Protein AF-A0A085FM93-F1 (afdb_monomer)

Radius of gyration: 12.63 Å; Cα contacts (8 Å, |Δi|>4): 101; chains: 1; bounding box: 30×26×33 Å

Sequence (88 aa):
MKTILNQSAIAAHQAILDQPQDGQRYSLYPVHELEFWQRLFAFAKNPATAQQVLDEIGEIENEPCIENDRVFRNVQQARKMAKLALLN

Nearest PDB structures (foldseek):
  3cwg-assembly2_B  TM=5.570E-01  e=2.126E+00  unclassified
  3cwg-assembly1_A  TM=5.569E-01  e=2.513E+00  unclassified
  2q98-assembly1_A  TM=2.728E-01  e=8.096E+00  Homo sapiens

Structure (mmCIF, N/CA/C/O backbone):
data_AF-A0A085FM93-F1
#
_entry.id   AF-A0A085FM93-F1
#
loop_
_atom_site.group_PDB
_atom_site.id
_atom_site.type_symbol
_atom_site.label_atom_id
_atom_site.label_alt_id
_atom_site.label_comp_id
_atom_site.label_asym_id
_atom_site.label_entity_id
_atom_site.label_seq_id
_atom_site.pdbx_PDB_ins_code
_atom_site.Cartn_x
_atom_site.Cartn_y
_atom_site.Cartn_z
_atom_site.occupancy
_atom_site.B_iso_or_equiv
_atom_site.auth_seq_id
_atom_site.auth_comp_id
_atom_site.auth_asym_id
_atom_site.auth_atom_id
_atom_site.pdbx_PDB_model_num
ATOM 1 N N . MET A 1 1 ? 15.032 5.284 10.413 1.00 48.66 1 MET A N 1
ATOM 2 C CA . MET A 1 1 ? 13.753 4.564 10.622 1.00 48.66 1 MET A CA 1
ATOM 3 C C . MET A 1 1 ? 13.557 3.594 9.465 1.00 48.66 1 MET A C 1
ATOM 5 O O . MET A 1 1 ? 13.850 3.981 8.345 1.00 48.66 1 MET A O 1
ATOM 9 N N . LYS A 1 2 ? 13.147 2.341 9.709 1.00 59.03 2 LYS A N 1
ATOM 10 C CA . LYS A 1 2 ? 12.856 1.368 8.638 1.00 59.03 2 LYS A CA 1
ATOM 11 C C . LYS A 1 2 ? 11.370 1.473 8.260 1.00 59.03 2 LYS A C 1
ATOM 13 O O . LYS A 1 2 ? 10.538 1.087 9.076 1.00 59.03 2 LYS A O 1
ATOM 18 N N . THR A 1 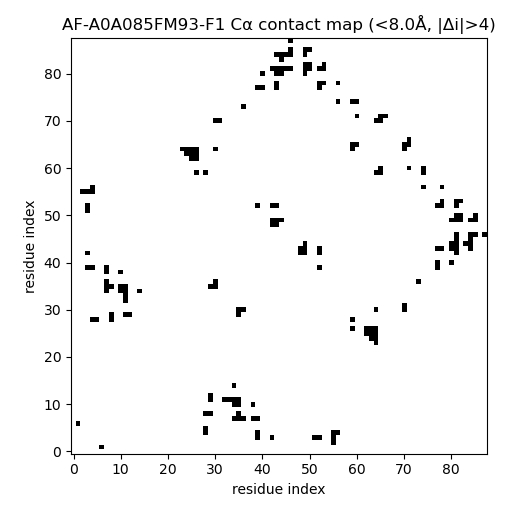3 ? 11.071 1.996 7.071 1.00 83.94 3 THR A N 1
ATOM 19 C CA . THR A 1 3 ? 9.710 2.131 6.506 1.00 83.94 3 THR A CA 1
ATOM 20 C C . THR A 1 3 ? 9.067 0.762 6.242 1.00 83.94 3 THR A C 1
ATOM 22 O O . THR A 1 3 ? 9.775 -0.251 6.161 1.00 83.94 3 THR A O 1
ATOM 25 N N . ILE A 1 4 ? 7.739 0.699 6.124 1.00 81.50 4 ILE A N 1
ATOM 26 C CA . ILE A 1 4 ? 7.011 -0.542 5.803 1.00 81.50 4 ILE A CA 1
ATOM 27 C C . ILE A 1 4 ? 7.342 -1.007 4.382 1.00 81.50 4 ILE A C 1
ATOM 29 O O . ILE A 1 4 ? 7.498 -2.213 4.148 1.00 81.50 4 ILE A O 1
ATOM 33 N N . LEU A 1 5 ? 7.524 -0.069 3.451 1.00 78.69 5 LEU A N 1
ATOM 34 C CA . LEU A 1 5 ? 7.960 -0.384 2.092 1.00 78.69 5 LEU A CA 1
ATOM 35 C C . LEU A 1 5 ? 9.348 -1.041 2.073 1.00 78.69 5 LEU A C 1
ATOM 37 O O . LEU A 1 5 ? 9.517 -2.085 1.444 1.00 78.69 5 LEU A O 1
ATOM 41 N N . ASN A 1 6 ? 10.303 -0.542 2.867 1.00 80.12 6 ASN A N 1
ATOM 42 C CA . ASN A 1 6 ? 11.625 -1.164 3.000 1.00 80.12 6 ASN A CA 1
ATOM 43 C C . ASN A 1 6 ? 11.558 -2.555 3.648 1.00 80.12 6 ASN A C 1
ATOM 45 O O . ASN A 1 6 ? 12.279 -3.463 3.244 1.00 80.12 6 ASN A O 1
ATOM 49 N N . GLN A 1 7 ? 10.687 -2.762 4.640 1.00 78.56 7 GLN A N 1
ATOM 50 C CA . GLN A 1 7 ? 10.503 -4.085 5.252 1.00 78.56 7 GLN A CA 1
ATOM 51 C C . GLN A 1 7 ? 9.874 -5.092 4.280 1.00 78.56 7 GLN A C 1
ATOM 53 O O . GLN A 1 7 ? 10.253 -6.264 4.274 1.00 78.56 7 GLN A O 1
ATOM 58 N N . SER A 1 8 ? 8.942 -4.634 3.446 1.00 76.62 8 SER A N 1
ATOM 59 C CA . SER A 1 8 ? 8.318 -5.449 2.400 1.00 76.62 8 SER A CA 1
ATOM 60 C C . S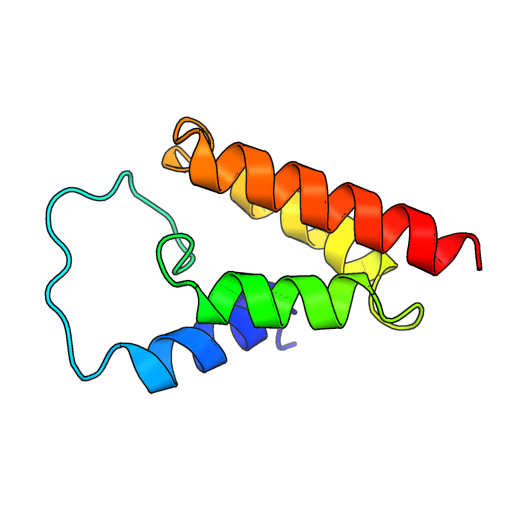ER A 1 8 ? 9.318 -5.768 1.288 1.00 76.62 8 SER A C 1
ATOM 62 O O . SER A 1 8 ? 9.379 -6.902 0.818 1.00 76.62 8 SER A O 1
ATOM 64 N N . ALA A 1 9 ? 10.171 -4.802 0.932 1.00 75.94 9 ALA A N 1
ATOM 65 C CA . ALA A 1 9 ? 11.248 -4.998 -0.026 1.00 75.94 9 ALA A CA 1
ATOM 66 C C . ALA A 1 9 ? 12.282 -6.022 0.462 1.00 75.94 9 ALA A C 1
ATOM 68 O O . ALA A 1 9 ? 12.670 -6.889 -0.313 1.00 75.94 9 ALA A O 1
ATOM 69 N N . ILE A 1 10 ? 12.673 -5.987 1.743 1.00 75.44 10 ILE A N 1
ATOM 70 C CA . ILE A 1 10 ? 13.582 -6.980 2.343 1.00 75.44 10 ILE A CA 1
ATOM 71 C C . ILE A 1 10 ? 12.990 -8.393 2.273 1.00 75.44 10 ILE A C 1
ATOM 73 O O . ILE A 1 10 ? 13.705 -9.328 1.924 1.00 75.44 10 ILE A O 1
ATOM 77 N N . ALA A 1 11 ? 11.697 -8.556 2.576 1.00 72.00 11 ALA A N 1
ATOM 78 C CA . ALA A 1 11 ? 11.029 -9.857 2.501 1.00 72.00 11 ALA A CA 1
ATOM 79 C C . ALA A 1 11 ? 11.032 -10.423 1.070 1.00 72.00 11 ALA A C 1
ATOM 81 O O . ALA A 1 11 ? 11.266 -11.612 0.883 1.00 72.00 11 ALA A O 1
ATOM 82 N N . ALA A 1 12 ? 10.840 -9.563 0.067 1.00 68.81 12 ALA A N 1
ATOM 83 C CA . ALA A 1 12 ? 10.948 -9.953 -1.333 1.00 68.81 12 ALA A CA 1
ATOM 84 C C . ALA A 1 12 ? 12.397 -10.257 -1.746 1.00 68.81 12 ALA A C 1
ATOM 86 O O . ALA A 1 12 ? 12.647 -11.272 -2.377 1.00 68.81 12 ALA A O 1
ATOM 87 N N . HIS A 1 13 ? 13.384 -9.455 -1.334 1.00 68.19 13 HIS A N 1
ATOM 88 C CA . HIS A 1 13 ? 14.794 -9.699 -1.674 1.00 68.19 13 HIS A CA 1
ATOM 89 C C . HIS A 1 13 ? 15.355 -10.983 -1.044 1.00 68.19 13 HIS A C 1
ATOM 91 O O . 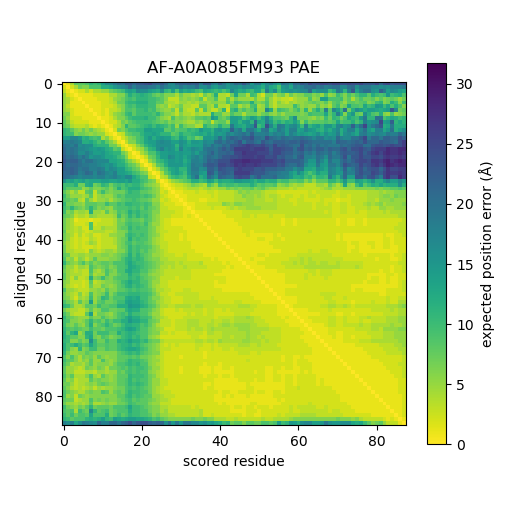HIS A 1 13 ? 16.253 -11.593 -1.614 1.00 68.19 13 HIS A O 1
ATOM 97 N N . GLN A 1 14 ? 14.809 -11.434 0.091 1.00 60.00 14 GLN A N 1
ATOM 98 C CA . GLN A 1 14 ? 15.105 -12.765 0.634 1.00 60.00 14 GLN A CA 1
ATOM 99 C C . GLN A 1 14 ? 14.594 -13.905 -0.267 1.00 60.00 14 GLN A C 1
ATOM 101 O O . GLN A 1 14 ? 15.135 -15.004 -0.187 1.00 60.00 14 GLN A O 1
ATOM 106 N N . ALA A 1 15 ? 13.605 -13.650 -1.129 1.00 54.12 15 ALA A N 1
ATOM 107 C CA . ALA A 1 15 ? 13.066 -14.605 -2.100 1.00 54.12 15 ALA A CA 1
ATOM 108 C C . ALA A 1 15 ? 13.697 -14.484 -3.509 1.00 54.12 15 ALA A C 1
ATOM 110 O O . ALA A 1 15 ? 13.749 -15.471 -4.233 1.00 54.12 15 ALA A O 1
ATOM 111 N N . ILE A 1 16 ? 14.222 -13.307 -3.889 1.00 52.25 16 ILE A N 1
ATOM 112 C CA . ILE A 1 16 ? 14.746 -12.994 -5.243 1.00 52.25 16 ILE A CA 1
ATOM 113 C C . ILE A 1 16 ? 16.125 -13.618 -5.560 1.00 52.25 16 ILE A C 1
ATOM 115 O O . ILE A 1 16 ? 16.588 -13.504 -6.691 1.00 52.25 16 ILE A O 1
ATOM 119 N N . LEU A 1 17 ? 16.790 -14.339 -4.645 1.00 49.00 17 LEU A N 1
ATOM 120 C CA . LEU A 1 17 ? 18.082 -14.985 -4.965 1.00 49.00 17 LEU A CA 1
ATOM 121 C C . LEU A 1 17 ? 18.030 -15.985 -6.152 1.00 49.00 17 LEU A C 1
ATOM 123 O O . LEU A 1 17 ? 19.093 -16.406 -6.599 1.00 49.00 17 LEU A O 1
ATOM 127 N N . ASP A 1 18 ? 16.850 -16.293 -6.711 1.00 42.81 18 ASP A N 1
ATOM 128 C CA . ASP A 1 18 ? 16.660 -17.34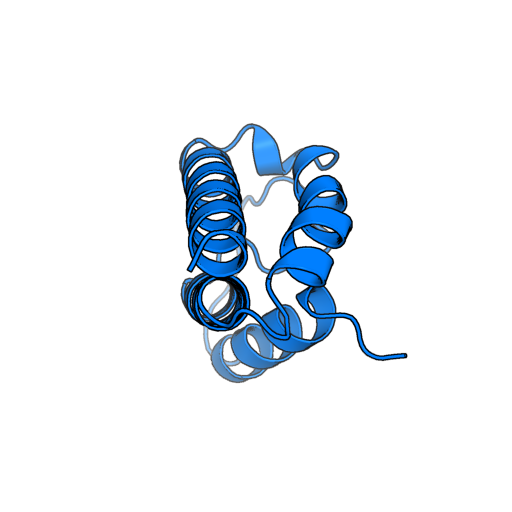2 -7.719 1.00 42.81 18 ASP A CA 1
ATOM 129 C C . ASP A 1 18 ? 16.131 -16.923 -9.119 1.00 42.81 18 ASP A C 1
ATOM 131 O O . ASP A 1 18 ? 15.985 -17.820 -9.952 1.00 42.81 18 ASP A O 1
ATOM 135 N N . GLN A 1 19 ? 15.838 -15.649 -9.465 1.00 43.78 19 GLN A N 1
ATOM 136 C CA . GLN A 1 19 ? 15.249 -15.343 -10.803 1.00 43.78 19 GLN A CA 1
ATOM 137 C C . GLN A 1 19 ? 15.726 -14.050 -11.514 1.00 43.78 19 GLN A C 1
ATOM 139 O O . GLN A 1 19 ? 15.839 -13.001 -10.881 1.00 43.78 19 GLN A O 1
ATOM 144 N N . PRO A 1 20 ? 15.961 -14.087 -12.849 1.00 43.97 20 PRO A N 1
ATOM 145 C CA . PRO A 1 20 ? 16.313 -12.911 -13.649 1.00 43.97 20 PRO A CA 1
ATOM 146 C C . PRO A 1 20 ? 15.084 -12.043 -13.976 1.00 43.97 20 PRO A C 1
ATOM 148 O O . PRO A 1 20 ? 14.022 -12.555 -14.329 1.00 43.97 20 PRO A O 1
ATOM 151 N N . GLN A 1 21 ? 15.240 -10.718 -13.899 1.00 51.81 21 GLN A N 1
ATOM 152 C CA . GLN A 1 21 ? 14.180 -9.744 -14.180 1.00 51.81 21 GLN A CA 1
ATOM 153 C C . GLN A 1 21 ? 14.372 -9.094 -15.561 1.00 51.81 21 GLN A C 1
ATOM 155 O O . GLN A 1 21 ? 15.187 -8.187 -15.712 1.00 51.81 21 GLN A O 1
ATOM 160 N N . ASP A 1 22 ? 13.591 -9.519 -16.558 1.00 45.09 22 ASP A N 1
ATOM 161 C CA . ASP A 1 22 ? 13.510 -8.846 -17.863 1.00 45.09 22 ASP A CA 1
ATOM 162 C C . ASP A 1 22 ? 12.342 -7.837 -17.907 1.00 45.09 22 ASP A C 1
ATOM 164 O O . ASP A 1 22 ? 11.197 -8.163 -17.588 1.00 45.09 22 ASP A O 1
ATOM 168 N N . GLY A 1 23 ? 12.626 -6.605 -18.352 1.00 56.28 23 GLY A N 1
ATOM 169 C CA . GLY 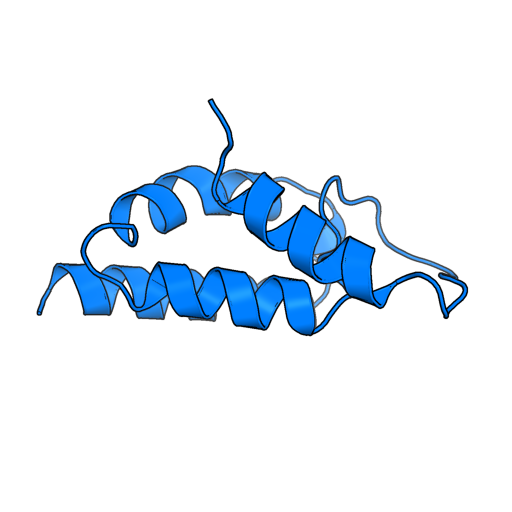A 1 23 ? 11.630 -5.662 -18.892 1.00 56.28 23 GLY A CA 1
ATOM 170 C C . GLY A 1 23 ? 10.789 -4.827 -17.910 1.00 56.28 23 GLY A C 1
ATOM 171 O O . GLY A 1 23 ? 9.724 -4.345 -18.301 1.00 56.28 23 GLY A O 1
ATOM 172 N N . GLN A 1 24 ? 11.211 -4.635 -16.656 1.00 57.06 24 GLN A N 1
ATOM 173 C CA . GLN A 1 24 ? 10.412 -3.899 -15.662 1.00 57.06 24 GLN A CA 1
ATOM 174 C C . GLN A 1 24 ? 10.360 -2.380 -15.913 1.00 57.06 24 GLN A C 1
ATOM 176 O O . GLN A 1 24 ? 11.374 -1.735 -16.184 1.00 57.06 24 GLN A O 1
ATOM 181 N N . ARG A 1 25 ? 9.164 -1.786 -15.758 1.00 61.56 25 ARG A N 1
ATOM 182 C CA . ARG A 1 25 ? 9.020 -0.331 -15.593 1.00 61.56 25 ARG A CA 1
ATOM 183 C C . ARG A 1 25 ? 9.648 0.035 -14.252 1.00 61.56 25 ARG A C 1
ATOM 185 O O . ARG A 1 25 ? 9.306 -0.563 -13.238 1.00 61.56 25 ARG A O 1
ATOM 192 N N . TYR A 1 26 ? 10.588 0.974 -14.288 1.00 66.25 26 TYR A N 1
ATOM 193 C CA . TYR A 1 26 ? 11.416 1.376 -13.153 1.00 66.25 26 TYR A CA 1
ATOM 194 C C . TYR A 1 26 ? 10.579 1.581 -11.877 1.00 66.25 26 TYR A C 1
ATOM 196 O O . TYR A 1 26 ? 9.632 2.370 -11.884 1.00 66.25 26 TYR A O 1
ATOM 204 N N . SER A 1 27 ? 10.934 0.866 -10.807 1.00 75.06 27 SER A N 1
ATOM 205 C 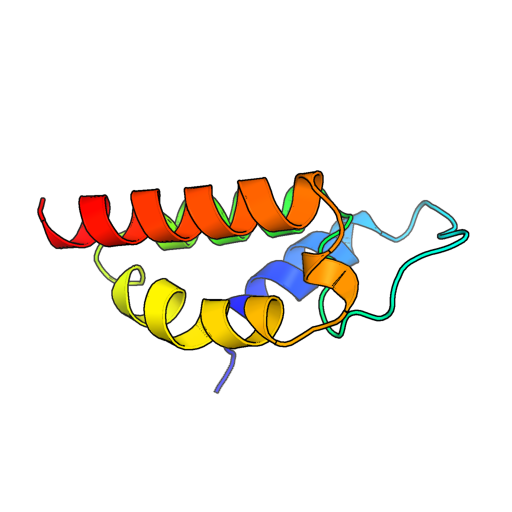CA . SER A 1 27 ? 10.366 1.013 -9.466 1.00 75.06 27 SER A CA 1
ATOM 206 C C . SER A 1 27 ? 11.479 0.934 -8.430 1.00 75.06 27 SER A C 1
ATOM 208 O O . SER A 1 27 ? 12.421 0.159 -8.600 1.00 75.06 27 SER A O 1
ATOM 210 N N . LEU A 1 28 ? 11.380 1.713 -7.352 1.00 79.25 28 LEU A N 1
ATOM 211 C CA . LEU A 1 28 ? 12.312 1.607 -6.222 1.00 79.25 28 LEU A CA 1
ATOM 212 C C . LEU A 1 28 ? 12.027 0.370 -5.359 1.00 79.25 28 LEU A C 1
ATOM 214 O O . LEU A 1 28 ? 12.850 -0.019 -4.529 1.00 79.25 28 LEU A O 1
ATOM 218 N N . TYR A 1 29 ? 10.867 -0.256 -5.560 1.00 83.88 29 TYR A N 1
ATOM 219 C CA . TYR A 1 29 ? 10.374 -1.370 -4.774 1.00 83.88 29 TYR A CA 1
ATOM 220 C C . TYR A 1 29 ? 10.199 -2.622 -5.643 1.00 83.88 29 TYR A C 1
ATOM 222 O O . TYR A 1 29 ? 9.886 -2.523 -6.829 1.00 83.88 29 TYR A O 1
ATOM 230 N N . PRO A 1 30 ? 10.334 -3.831 -5.070 1.00 83.19 30 PRO A N 1
ATOM 231 C CA . PRO A 1 30 ? 10.133 -5.086 -5.791 1.00 83.19 30 PRO A CA 1
ATOM 232 C C . PRO A 1 30 ? 8.634 -5.382 -5.986 1.00 83.19 30 PRO A C 1
ATOM 234 O O . PRO A 1 30 ? 8.119 -6.425 -5.594 1.00 83.19 30 PRO A O 1
ATOM 237 N N . VAL A 1 31 ? 7.908 -4.451 -6.611 1.00 84.75 31 VAL A N 1
ATOM 238 C CA . VAL A 1 31 ? 6.457 -4.500 -6.872 1.00 84.75 31 VAL A CA 1
ATOM 239 C C . VAL A 1 31 ? 6.049 -5.635 -7.818 1.00 84.75 31 VAL A C 1
ATOM 241 O O . VAL A 1 31 ? 4.864 -5.942 -7.993 1.00 84.75 31 VAL A O 1
ATOM 244 N N . HIS A 1 32 ? 7.022 -6.286 -8.443 1.00 83.75 32 HIS A N 1
ATOM 245 C CA . HIS A 1 32 ? 6.800 -7.458 -9.275 1.00 83.75 32 HIS A CA 1
ATOM 246 C C . HIS A 1 32 ? 6.881 -8.782 -8.501 1.00 83.75 32 HIS A C 1
ATOM 248 O O . HIS A 1 32 ? 6.433 -9.807 -9.019 1.00 83.75 32 HIS A O 1
ATOM 254 N N . GLU A 1 33 ? 7.293 -8.749 -7.240 1.00 84.56 33 GLU A N 1
ATOM 255 C CA . GLU A 1 33 ? 7.374 -9.932 -6.390 1.00 84.56 33 GLU A CA 1
ATOM 256 C C . GLU A 1 33 ? 6.088 -10.115 -5.587 1.00 84.56 33 GLU A C 1
ATOM 258 O O . GLU A 1 33 ? 5.494 -9.157 -5.079 1.00 84.56 33 GLU A O 1
ATOM 263 N N . LEU A 1 34 ? 5.622 -11.357 -5.475 1.00 86.06 34 LEU A N 1
ATOM 264 C CA . LEU A 1 34 ? 4.391 -11.669 -4.750 1.00 86.06 34 LEU A CA 1
ATOM 265 C C . LEU A 1 34 ? 4.560 -11.409 -3.246 1.00 86.06 34 LEU A C 1
ATOM 267 O O . LEU A 1 34 ? 3.659 -10.881 -2.591 1.00 86.06 34 LEU A O 1
ATOM 271 N N . GLU A 1 35 ? 5.729 -11.746 -2.719 1.00 86.56 35 GLU A N 1
ATOM 272 C CA . GLU A 1 35 ? 6.129 -11.669 -1.318 1.00 86.56 35 GLU A CA 1
ATOM 273 C C . GLU A 1 35 ? 6.090 -10.226 -0.810 1.00 86.56 35 GLU A C 1
ATOM 275 O O . GLU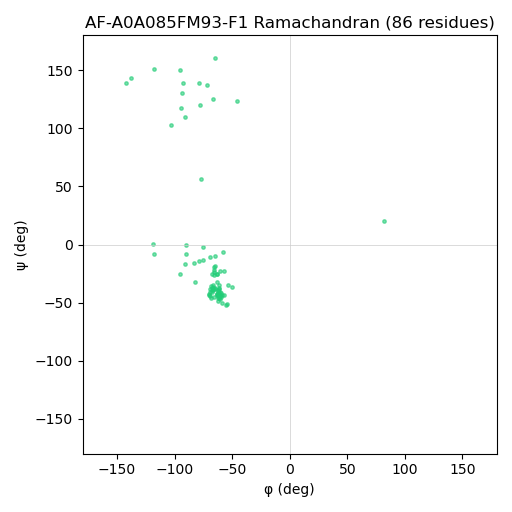 A 1 35 ? 5.637 -9.975 0.311 1.00 86.56 35 GLU A O 1
ATOM 280 N N . PHE A 1 36 ? 6.483 -9.267 -1.659 1.00 90.25 36 PHE A N 1
ATOM 281 C CA . PHE A 1 36 ? 6.371 -7.839 -1.367 1.00 90.25 36 PHE A CA 1
ATOM 282 C C . PHE A 1 36 ? 4.924 -7.472 -1.019 1.00 90.25 36 PHE A C 1
ATOM 284 O O . PHE A 1 36 ? 4.649 -6.913 0.045 1.00 90.25 36 PHE A O 1
ATOM 291 N N . TRP A 1 37 ? 3.981 -7.847 -1.886 1.00 93.56 37 TRP A N 1
ATOM 292 C CA . TRP A 1 37 ? 2.567 -7.532 -1.698 1.00 93.56 37 TRP A CA 1
ATOM 293 C C . TRP A 1 37 ? 1.946 -8.294 -0.540 1.00 93.56 37 TRP A C 1
ATOM 295 O O . TRP A 1 37 ? 1.192 -7.708 0.229 1.00 93.56 37 TRP A O 1
ATOM 305 N N . GLN A 1 38 ? 2.276 -9.575 -0.367 1.00 93.25 38 GLN A N 1
ATOM 306 C CA . GLN A 1 38 ? 1.806 -10.353 0.781 1.00 93.25 38 GLN A CA 1
ATOM 307 C C . GLN A 1 38 ? 2.205 -9.688 2.100 1.00 93.25 38 GLN A C 1
ATOM 309 O O . GLN A 1 38 ? 1.382 -9.575 3.014 1.00 93.25 38 GLN A O 1
ATOM 314 N N . ARG A 1 39 ? 3.449 -9.202 2.184 1.00 92.56 39 ARG A N 1
ATOM 315 C CA . ARG A 1 39 ? 3.944 -8.501 3.365 1.00 92.56 39 ARG A CA 1
ATOM 316 C C . ARG A 1 39 ? 3.253 -7.153 3.554 1.00 92.56 39 ARG A C 1
ATOM 318 O O . ARG A 1 39 ? 2.776 -6.877 4.655 1.00 92.56 39 ARG A O 1
ATOM 325 N N . LEU A 1 40 ? 3.121 -6.359 2.492 1.00 94.19 40 LEU A N 1
ATOM 3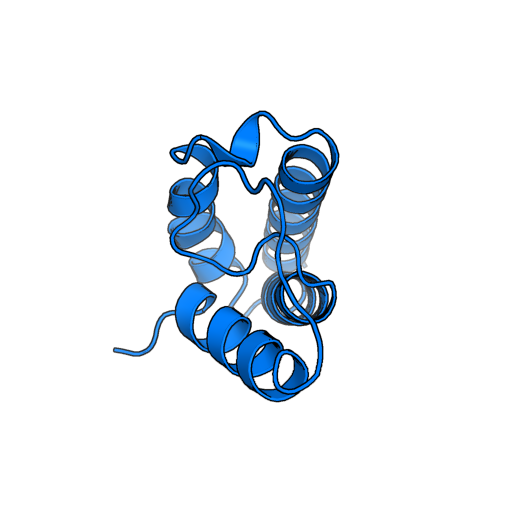26 C CA . LEU A 1 40 ? 2.423 -5.075 2.542 1.00 94.19 40 LEU A CA 1
ATOM 327 C C . LEU A 1 40 ? 0.953 -5.244 2.959 1.00 94.19 40 LEU A C 1
ATOM 329 O O . LEU A 1 40 ? 0.455 -4.495 3.795 1.00 94.19 40 LEU A O 1
ATOM 333 N N . PHE A 1 41 ? 0.265 -6.271 2.455 1.00 97.25 41 PHE A N 1
ATOM 334 C CA . PHE A 1 41 ? -1.109 -6.591 2.844 1.00 97.25 41 PHE A CA 1
ATOM 335 C C . PHE A 1 41 ? -1.220 -7.040 4.302 1.00 97.25 41 PHE A C 1
ATOM 337 O O . PHE A 1 41 ? -2.214 -6.725 4.954 1.00 97.25 41 PHE A O 1
ATOM 344 N N . ALA A 1 42 ? -0.228 -7.757 4.836 1.00 95.94 42 ALA A N 1
ATOM 345 C CA . ALA A 1 42 ? -0.205 -8.115 6.253 1.00 95.94 42 ALA A CA 1
ATOM 346 C C . ALA A 1 42 ? -0.125 -6.864 7.143 1.00 95.94 42 ALA A C 1
ATOM 348 O O . ALA A 1 42 ? -0.871 -6.759 8.115 1.00 95.94 42 ALA A O 1
ATOM 349 N N . PHE A 1 43 ? 0.707 -5.887 6.770 1.00 94.88 43 PHE A N 1
ATOM 350 C CA . PHE A 1 43 ? 0.753 -4.592 7.449 1.00 94.88 43 PHE A CA 1
ATOM 351 C C . PHE A 1 43 ? -0.535 -3.782 7.260 1.00 94.88 43 PHE A C 1
ATOM 353 O O . PHE A 1 43 ? -1.024 -3.185 8.216 1.00 94.88 43 PHE A O 1
ATOM 360 N N . ALA A 1 44 ? -1.131 -3.807 6.066 1.00 95.56 44 ALA A N 1
ATOM 361 C CA . ALA A 1 44 ? -2.384 -3.108 5.786 1.00 95.56 44 ALA A CA 1
ATOM 362 C C . ALA A 1 44 ? -3.557 -3.651 6.618 1.00 95.56 44 ALA A C 1
ATOM 364 O O . ALA A 1 44 ? -4.457 -2.907 6.976 1.00 95.56 44 ALA A O 1
ATOM 365 N N . LYS A 1 45 ? -3.562 -4.948 6.940 1.00 96.25 45 LYS A N 1
ATOM 366 C CA . LYS A 1 45 ? -4.600 -5.570 7.779 1.00 96.25 45 LYS A CA 1
ATOM 367 C C . LYS A 1 45 ? -4.426 -5.309 9.275 1.00 96.25 45 LYS A C 1
ATOM 369 O O . LYS A 1 45 ? -5.346 -5.600 10.032 1.00 96.25 45 LYS A O 1
ATOM 374 N N . ASN A 1 46 ? -3.263 -4.832 9.709 1.00 94.69 46 ASN A N 1
ATOM 375 C CA . ASN A 1 46 ? -2.981 -4.588 11.117 1.00 94.69 46 ASN A CA 1
ATOM 376 C C . ASN A 1 46 ? -3.290 -3.118 11.461 1.00 94.69 46 ASN A C 1
ATOM 378 O O . ASN A 1 46 ? -2.604 -2.237 10.937 1.00 94.69 46 ASN A O 1
ATOM 382 N N . PRO A 1 47 ? -4.253 -2.833 12.363 1.00 94.12 47 PRO A N 1
ATOM 383 C CA . PRO A 1 47 ? -4.622 -1.463 12.731 1.00 94.12 47 PRO A CA 1
ATOM 384 C C . PRO A 1 47 ? -3.433 -0.611 13.195 1.00 94.12 47 PRO A C 1
ATOM 386 O O . PRO A 1 47 ? -3.353 0.569 12.865 1.00 94.12 47 PRO A O 1
ATOM 389 N N . ALA A 1 48 ? -2.459 -1.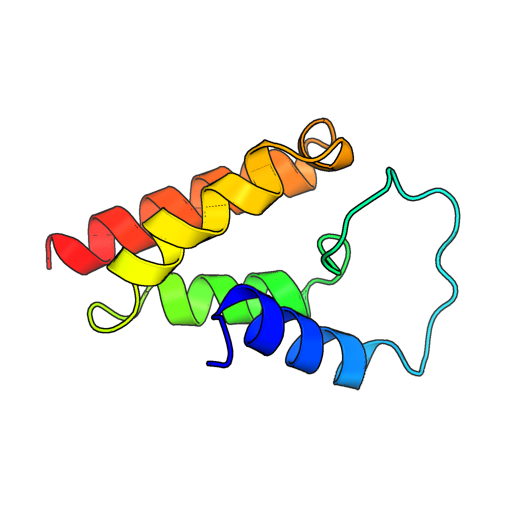217 13.886 1.00 95.00 48 ALA A N 1
ATOM 390 C CA . ALA A 1 48 ? -1.279 -0.518 14.398 1.00 95.00 48 ALA A CA 1
ATOM 391 C C . ALA A 1 48 ? -0.354 0.015 13.289 1.00 95.00 48 ALA A C 1
ATOM 393 O O . ALA A 1 48 ? 0.413 0.944 13.522 1.00 95.00 48 ALA A O 1
ATOM 394 N N . THR A 1 49 ? -0.408 -0.576 12.093 1.00 95.06 49 THR A N 1
ATOM 395 C CA . THR A 1 49 ? 0.448 -0.219 10.949 1.00 95.06 49 THR A CA 1
ATOM 396 C C . THR A 1 49 ? -0.339 0.293 9.744 1.00 95.06 49 THR A C 1
ATOM 398 O O . THR A 1 49 ? 0.255 0.787 8.790 1.00 95.06 49 THR A O 1
ATOM 401 N N . ALA A 1 50 ? -1.668 0.205 9.772 1.00 94.94 50 ALA A N 1
ATOM 402 C CA . ALA A 1 50 ? -2.533 0.548 8.652 1.00 94.94 50 ALA A CA 1
ATOM 403 C C . ALA A 1 50 ? -2.429 2.026 8.243 1.00 94.94 50 ALA A C 1
ATOM 405 O O . ALA A 1 50 ? -2.377 2.315 7.048 1.00 94.94 50 ALA A O 1
ATOM 406 N N . GLN A 1 51 ? -2.329 2.953 9.203 1.00 95.31 51 GLN A N 1
ATOM 407 C CA . GLN A 1 51 ? -2.137 4.373 8.885 1.00 95.31 51 GLN A CA 1
ATOM 408 C C . GLN A 1 51 ? -0.814 4.601 8.147 1.00 95.31 51 GLN A C 1
ATOM 410 O O . GLN A 1 51 ? -0.802 5.212 7.085 1.00 95.31 51 GLN A O 1
ATOM 415 N N . GLN A 1 52 ? 0.273 4.005 8.639 1.00 94.75 52 GLN A N 1
ATOM 416 C CA . GLN A 1 52 ? 1.583 4.106 8.000 1.00 94.75 52 GLN A CA 1
ATOM 417 C C . GLN A 1 52 ? 1.581 3.509 6.581 1.00 94.75 52 GLN A C 1
ATOM 419 O O . GLN A 1 52 ? 2.218 4.054 5.687 1.00 94.75 52 GLN A O 1
ATOM 424 N N . VAL A 1 53 ? 0.820 2.435 6.331 1.00 95.06 53 VAL A N 1
ATOM 425 C CA . VAL A 1 53 ? 0.631 1.915 4.964 1.00 95.06 53 VAL A CA 1
ATOM 426 C C . VAL A 1 53 ? -0.064 2.939 4.066 1.00 95.06 53 VAL A C 1
ATOM 428 O O . VAL A 1 53 ? 0.336 3.087 2.916 1.00 95.06 53 VAL A O 1
ATOM 431 N N . LEU A 1 54 ? -1.092 3.644 4.549 1.00 95.00 54 LEU A N 1
ATOM 432 C CA . LEU A 1 54 ? -1.768 4.677 3.754 1.00 95.00 54 LEU A CA 1
ATOM 433 C C . LEU A 1 54 ? -0.856 5.860 3.435 1.00 95.00 54 LEU A C 1
ATOM 435 O O . LEU A 1 54 ? -0.954 6.397 2.332 1.00 95.00 54 LEU A O 1
ATOM 439 N N . ASP A 1 55 ? -0.000 6.234 4.383 1.00 94.31 55 ASP A N 1
ATOM 440 C CA . ASP A 1 55 ? 0.934 7.345 4.234 1.00 94.31 55 ASP A CA 1
ATOM 441 C C . ASP A 1 55 ? 2.048 6.998 3.231 1.00 94.31 55 ASP A C 1
ATOM 443 O O . ASP A 1 55 ? 2.370 7.803 2.360 1.00 94.31 55 ASP A O 1
ATOM 447 N N . GLU A 1 56 ? 2.600 5.781 3.308 1.00 93.44 56 GLU A N 1
ATOM 448 C CA . GLU A 1 56 ? 3.736 5.359 2.477 1.00 93.44 56 GLU A CA 1
ATOM 449 C C . GLU A 1 56 ? 3.322 4.882 1.076 1.00 93.44 56 GLU A C 1
ATOM 451 O O . GLU A 1 56 ? 4.062 5.073 0.117 1.00 93.44 56 GLU A O 1
ATOM 456 N N . ILE A 1 57 ? 2.142 4.274 0.895 1.00 92.81 57 ILE A N 1
ATOM 457 C CA . ILE A 1 57 ? 1.790 3.651 -0.396 1.00 92.81 57 ILE A CA 1
ATOM 458 C C . ILE A 1 57 ? 1.657 4.647 -1.557 1.00 92.81 57 ILE A C 1
ATOM 460 O O . ILE A 1 57 ? 1.759 4.253 -2.719 1.00 92.81 57 ILE A O 1
ATOM 464 N N . GLY A 1 58 ? 1.484 5.935 -1.246 1.00 88.62 58 GLY A N 1
ATOM 465 C CA . GLY A 1 58 ? 1.542 7.014 -2.230 1.00 88.62 58 GLY A CA 1
ATOM 466 C C . GLY A 1 58 ? 2.897 7.112 -2.942 1.00 88.62 58 GLY A C 1
ATOM 467 O O . GLY A 1 58 ? 2.949 7.603 -4.064 1.00 88.62 58 GLY A O 1
ATOM 468 N N . GLU A 1 59 ? 3.984 6.604 -2.355 1.00 89.69 59 GLU A N 1
ATOM 469 C CA . GLU A 1 59 ? 5.289 6.539 -3.023 1.00 89.69 59 GLU A CA 1
ATOM 470 C C . GLU A 1 59 ? 5.233 5.650 -4.273 1.00 89.69 59 GLU A C 1
ATOM 472 O O . GLU A 1 59 ? 5.677 6.076 -5.333 1.00 89.69 59 GLU A O 1
ATOM 477 N N . ILE A 1 60 ? 4.587 4.478 -4.192 1.00 88.75 60 ILE A N 1
ATOM 478 C CA . ILE A 1 60 ? 4.410 3.570 -5.342 1.00 88.75 60 ILE A CA 1
ATOM 479 C C . ILE A 1 60 ? 3.468 4.185 -6.388 1.00 88.75 60 ILE A C 1
ATOM 481 O O . ILE A 1 60 ? 3.668 4.008 -7.586 1.00 88.75 60 ILE A O 1
ATOM 485 N N . GLU A 1 61 ? 2.437 4.920 -5.956 1.00 88.56 61 GLU A N 1
ATOM 486 C CA . GLU A 1 61 ? 1.492 5.586 -6.870 1.00 88.56 61 GLU A CA 1
ATOM 487 C C . GLU A 1 61 ? 2.155 6.648 -7.753 1.00 88.56 61 GLU A C 1
ATOM 489 O O . GLU A 1 61 ? 1.662 6.922 -8.845 1.00 88.56 61 GLU A O 1
ATOM 494 N N . ASN A 1 62 ? 3.268 7.221 -7.297 1.00 88.00 62 ASN A N 1
ATOM 495 C CA . ASN A 1 62 ? 4.022 8.233 -8.031 1.00 88.00 62 ASN A CA 1
ATOM 496 C C . ASN A 1 62 ? 5.105 7.635 -8.950 1.00 88.00 62 ASN A C 1
ATOM 498 O O . ASN A 1 62 ? 5.805 8.385 -9.631 1.00 88.00 62 ASN A O 1
ATOM 502 N N . GLU A 1 63 ? 5.264 6.309 -8.983 1.00 85.75 63 GLU A N 1
ATOM 503 C CA . GLU A 1 63 ? 6.269 5.631 -9.804 1.00 85.75 63 GLU A CA 1
ATOM 504 C C . GLU A 1 63 ? 5.704 5.154 -11.155 1.00 85.75 63 GLU A C 1
ATOM 506 O O . GLU A 1 63 ? 4.542 4.751 -11.234 1.00 85.75 63 GLU A O 1
ATOM 511 N N . PRO A 1 64 ? 6.524 5.084 -12.227 1.00 84.69 64 PRO A N 1
ATOM 512 C CA . PRO A 1 64 ? 6.092 4.577 -13.537 1.00 84.69 64 PRO A CA 1
ATOM 513 C C . PRO A 1 64 ? 5.519 3.151 -13.511 1.00 84.69 64 PRO A C 1
ATOM 515 O O . PRO A 1 64 ? 4.769 2.756 -14.406 1.00 84.69 64 PRO A O 1
ATOM 518 N N . CYS A 1 65 ? 5.863 2.354 -12.494 1.00 84.81 65 CYS A N 1
ATOM 519 C CA . CYS A 1 65 ? 5.337 1.005 -12.316 1.00 84.81 65 CYS A CA 1
ATOM 520 C C . CYS A 1 65 ? 3.825 0.975 -12.032 1.00 84.81 65 CYS A C 1
ATOM 522 O O . CYS A 1 65 ? 3.201 -0.060 -12.278 1.00 84.81 65 CYS A O 1
ATOM 524 N N . ILE A 1 66 ? 3.215 2.088 -11.594 1.00 89.75 66 ILE A N 1
ATOM 525 C CA . ILE A 1 66 ? 1.771 2.174 -11.333 1.00 89.75 66 ILE A CA 1
ATOM 526 C C . ILE A 1 66 ? 0.928 1.963 -12.592 1.00 89.75 66 ILE A C 1
ATOM 528 O O . ILE A 1 66 ? -0.204 1.497 -12.510 1.00 89.75 66 ILE A O 1
ATOM 532 N N . GLU A 1 67 ? 1.487 2.248 -13.769 1.00 86.69 67 GLU A N 1
ATOM 533 C CA . GLU A 1 67 ? 0.830 2.012 -15.053 1.00 86.69 67 GLU A CA 1
ATOM 534 C C . GLU A 1 67 ? 0.677 0.512 -15.380 1.00 86.69 67 GLU A C 1
ATOM 536 O O . GLU A 1 67 ? -0.005 0.146 -16.337 1.00 86.69 67 GLU A O 1
ATOM 541 N N . ASN A 1 68 ? 1.330 -0.377 -14.622 1.00 88.38 68 ASN A N 1
ATOM 542 C CA . ASN A 1 68 ? 1.082 -1.808 -14.702 1.00 88.38 68 ASN A CA 1
ATOM 543 C C . ASN A 1 68 ? -0.213 -2.155 -13.948 1.00 88.38 68 ASN A C 1
ATOM 545 O O . ASN A 1 68 ? -0.291 -1.997 -12.729 1.00 88.38 68 ASN A O 1
ATOM 549 N N . ASP A 1 69 ? -1.194 -2.729 -14.650 1.00 89.44 69 ASP A N 1
ATOM 550 C CA . ASP A 1 69 ? -2.501 -3.103 -14.087 1.00 89.44 69 ASP A CA 1
ATOM 551 C C . ASP A 1 69 ? -2.414 -3.925 -12.795 1.00 89.44 69 ASP A C 1
ATOM 553 O O . ASP A 1 69 ? -3.239 -3.771 -11.889 1.00 89.44 69 ASP A O 1
ATOM 557 N N . ARG A 1 70 ? -1.427 -4.823 -12.692 1.00 90.00 70 ARG A N 1
ATOM 558 C CA . ARG A 1 70 ? -1.246 -5.666 -11.507 1.00 90.00 70 ARG A CA 1
ATOM 559 C C . ARG A 1 70 ? -0.782 -4.837 -10.313 1.00 90.00 70 ARG A C 1
ATOM 561 O O . ARG A 1 70 ? -1.310 -5.014 -9.217 1.00 90.00 70 ARG A O 1
ATOM 568 N N . VAL A 1 71 ? 0.175 -3.934 -10.531 1.00 89.88 71 VAL A N 1
ATOM 569 C CA . VAL A 1 71 ? 0.676 -3.007 -9.505 1.00 89.88 71 VAL A CA 1
ATOM 570 C C . VAL A 1 71 ? -0.455 -2.089 -9.053 1.00 89.88 71 VAL A C 1
ATOM 572 O O . VAL A 1 71 ? -0.737 -2.029 -7.857 1.00 89.88 71 VAL A O 1
ATOM 575 N N . PHE A 1 72 ? -1.185 -1.480 -9.991 1.00 92.62 72 PHE A N 1
ATOM 576 C CA . PHE A 1 72 ? -2.333 -0.628 -9.684 1.00 92.62 72 PHE A CA 1
ATOM 577 C C . PHE A 1 72 ? -3.376 -1.339 -8.813 1.00 92.62 72 PHE A C 1
ATOM 579 O O . PHE A 1 72 ? -3.765 -0.835 -7.757 1.00 92.62 72 PHE A O 1
ATOM 586 N N . ARG A 1 73 ? -3.804 -2.547 -9.208 1.00 94.62 73 ARG A N 1
ATOM 587 C CA . ARG A 1 73 ? -4.783 -3.334 -8.436 1.00 94.62 73 ARG A CA 1
ATOM 588 C C . ARG A 1 73 ? -4.286 -3.647 -7.029 1.00 94.62 73 ARG A C 1
ATOM 590 O O . ARG A 1 73 ? -5.061 -3.544 -6.077 1.00 94.62 73 ARG A O 1
ATOM 597 N N . ASN A 1 74 ? -3.012 -4.002 -6.884 1.00 95.38 74 ASN A N 1
ATOM 598 C CA . ASN A 1 74 ? -2.434 -4.308 -5.582 1.00 95.38 74 ASN A CA 1
ATOM 599 C C . ASN A 1 74 ? -2.356 -3.069 -4.682 1.00 95.38 74 ASN A C 1
ATOM 601 O O . ASN A 1 74 ? -2.719 -3.153 -3.508 1.00 95.38 74 ASN A O 1
ATOM 605 N N . VAL A 1 75 ? -1.984 -1.910 -5.230 1.00 95.50 75 VAL A N 1
ATOM 606 C CA . VAL A 1 75 ? -2.003 -0.636 -4.500 1.00 95.50 75 VAL A CA 1
ATOM 607 C C . VAL A 1 75 ? -3.407 -0.312 -3.988 1.00 95.50 75 VAL A C 1
ATOM 609 O O . VAL A 1 75 ? -3.596 -0.074 -2.791 1.00 95.50 75 VAL A O 1
ATOM 612 N N . GLN A 1 76 ? -4.419 -0.377 -4.859 1.00 96.94 76 GLN A N 1
ATOM 613 C CA . GLN A 1 76 ? -5.805 -0.106 -4.463 1.00 96.94 76 GLN A CA 1
ATOM 614 C C . GLN A 1 76 ? -6.297 -1.090 -3.393 1.00 96.94 76 GLN A C 1
ATOM 616 O O . GLN A 1 76 ? -6.985 -0.697 -2.445 1.00 96.94 76 GLN A O 1
ATOM 621 N N . GLN A 1 77 ? -5.906 -2.362 -3.496 1.00 96.69 77 GLN A N 1
ATOM 622 C CA . GLN A 1 77 ? -6.258 -3.375 -2.508 1.00 96.69 77 GLN A CA 1
ATOM 623 C C . GLN A 1 77 ? -5.608 -3.108 -1.145 1.00 96.69 77 GLN A C 1
ATOM 625 O O . GLN A 1 77 ? -6.301 -3.175 -0.128 1.00 96.69 77 GLN A O 1
ATOM 630 N N . ALA A 1 78 ? -4.317 -2.768 -1.104 1.00 96.00 78 ALA A N 1
ATOM 631 C CA . ALA A 1 78 ? -3.629 -2.407 0.135 1.00 96.00 78 ALA A CA 1
ATOM 632 C C . ALA A 1 78 ? -4.277 -1.180 0.796 1.00 96.00 78 ALA A C 1
ATOM 634 O O . ALA A 1 78 ? -4.571 -1.221 1.991 1.00 96.00 78 ALA A O 1
ATOM 635 N N . ARG A 1 79 ? -4.611 -0.135 0.021 1.00 96.19 79 ARG A N 1
ATOM 636 C CA . ARG A 1 79 ? -5.339 1.041 0.536 1.00 96.19 79 ARG A CA 1
ATOM 637 C C . ARG A 1 79 ? -6.695 0.667 1.116 1.00 96.19 79 ARG A C 1
ATOM 639 O O . ARG A 1 79 ? -7.050 1.132 2.198 1.00 96.19 79 ARG A O 1
ATOM 646 N N . LYS A 1 80 ? -7.463 -0.170 0.416 1.00 96.81 80 LYS A N 1
ATOM 647 C CA . LYS A 1 80 ? -8.770 -0.632 0.896 1.00 96.81 80 LYS A CA 1
ATOM 648 C C . LYS A 1 80 ? -8.637 -1.405 2.208 1.00 96.81 80 LYS A C 1
ATOM 650 O O . LYS A 1 80 ? -9.395 -1.141 3.136 1.00 96.81 80 LYS A O 1
ATOM 655 N N . MET A 1 81 ? -7.682 -2.331 2.293 1.00 97.06 81 MET A N 1
ATOM 656 C CA . MET A 1 81 ? -7.424 -3.109 3.508 1.00 97.06 81 MET A CA 1
ATOM 657 C C . MET A 1 81 ? -7.040 -2.209 4.685 1.00 97.06 81 MET A C 1
ATOM 659 O O . MET A 1 81 ? -7.636 -2.342 5.747 1.00 97.06 81 MET A O 1
ATOM 663 N N . ALA A 1 82 ? -6.125 -1.260 4.474 1.00 95.38 82 ALA A N 1
ATOM 664 C CA . ALA A 1 82 ? -5.688 -0.330 5.510 1.00 95.38 82 ALA A CA 1
ATOM 665 C C . ALA A 1 82 ? -6.823 0.570 6.012 1.00 95.38 82 ALA A C 1
ATOM 667 O O . ALA A 1 82 ? -7.018 0.702 7.217 1.00 95.38 82 ALA A O 1
ATOM 668 N N . LYS A 1 83 ? -7.649 1.113 5.108 1.00 96.12 83 LYS A N 1
ATOM 669 C CA . LYS A 1 83 ? -8.844 1.876 5.501 1.00 96.12 83 LYS A CA 1
ATOM 670 C C . LYS A 1 83 ? -9.807 1.038 6.341 1.00 96.12 83 LYS A C 1
ATOM 672 O O . LYS A 1 83 ? -10.318 1.531 7.335 1.00 96.12 83 LYS A O 1
ATOM 677 N N . LEU A 1 84 ? -10.045 -0.219 5.963 1.00 96.94 84 LEU A N 1
ATOM 678 C CA . LEU A 1 84 ? -10.908 -1.120 6.733 1.00 96.94 84 LEU A CA 1
ATOM 679 C C . LEU A 1 84 ? -10.313 -1.469 8.102 1.00 96.94 84 LEU A C 1
ATOM 681 O O . LEU A 1 84 ? -11.055 -1.551 9.072 1.00 96.94 84 LEU A O 1
ATOM 685 N N . ALA A 1 85 ? -8.997 -1.661 8.191 1.00 95.38 85 ALA A N 1
ATOM 686 C CA . ALA A 1 85 ? -8.317 -1.958 9.447 1.00 95.38 85 ALA A CA 1
ATOM 687 C C . ALA A 1 85 ? -8.330 -0.781 10.434 1.00 95.38 85 ALA A C 1
ATOM 689 O O . ALA A 1 85 ? -8.250 -1.014 11.628 1.00 95.38 85 ALA A O 1
ATOM 690 N N . LEU A 1 86 ? -8.439 0.464 9.960 1.00 93.50 86 LEU A N 1
ATOM 691 C CA . LEU A 1 86 ? -8.566 1.648 10.824 1.00 93.50 86 LEU A CA 1
ATOM 692 C C . LEU A 1 86 ? -10.002 1.918 11.297 1.00 93.50 86 LEU A C 1
ATOM 694 O O . LEU A 1 86 ? -10.204 2.721 12.203 1.00 93.50 86 LEU A O 1
ATOM 698 N N . LEU A 1 87 ? -10.999 1.303 10.655 1.00 92.44 87 LEU A N 1
ATOM 699 C CA . LEU A 1 87 ? -12.414 1.447 11.014 1.00 92.44 87 LEU A CA 1
ATOM 700 C C . LEU A 1 87 ? -12.890 0.393 12.025 1.00 92.44 87 LEU A C 1
ATOM 702 O O . LEU A 1 87 ? -13.959 0.573 12.606 1.00 92.44 87 LEU A O 1
ATOM 706 N N . ASN A 1 88 ? -12.130 -0.693 12.188 1.00 69.75 88 ASN A N 1
ATOM 707 C CA . ASN A 1 88 ? -12.411 -1.814 13.090 1.00 69.75 88 ASN A CA 1
ATOM 708 C C . ASN A 1 88 ? -11.484 -1.780 14.305 1.00 69.75 88 ASN A C 1
ATOM 710 O O . ASN A 1 88 ? -11.929 -2.248 15.374 1.00 69.75 88 ASN A O 1
#

Secondary structure (DSSP, 8-state):
---HHHHHHHHHHTTGGG----SPPP-SS-TT-HHHHHHHHHHHTSHHHHHHHHHHTHHHHTSGGGGSHHHHHHHHHHHHHHHHHHH-

Foldseek 3Di:
DQALQNVLQVQQVVVPPPDDDPDAQDDPGPLVGPSSLVSLLVLCQAQVRLVSSLVPLVNLVPGPNCVPPSSVVSSVVSNVSSVVNNVD

pLDDT: mean 82.81, std 15.56, range [42.81, 97.25]

Mean predicted aligned error: 6.74 Å

Solvent-accessible surface area (backbone atoms only — not comparable to full-atom values): 4995 Å² total; per-residue (Å²): 134,87,51,71,67,58,55,16,34,51,57,24,57,74,64,52,86,78,69,88,87,82,87,75,60,66,58,101,56,57,72,89,38,69,52,18,52,55,45,46,41,55,38,7,57,32,51,95,39,5,63,60,42,60,68,52,51,55,61,57,66,74,32,71,33,36,79,37,68,70,42,37,53,50,51,54,50,34,47,50,39,11,56,51,25,70,75,107